Protein AF-A0A2V6X0U6-F1 (afdb_monomer_lite)

pLDDT: mean 79.0, std 21.66, range [37.12, 97.62]

Secondary structure (DSSP, 8-state):
--TTGGGSS--S----------SS-----------------EETTEE---EEEEEEEB-HHHHHHTT---SSGGGBTT-HHHHHHHHHHHT-SEEEEEE-S--TT--HHHHHHHHHH-

Structure (mmCIF, N/CA/C/O backbone):
data_AF-A0A2V6X0U6-F1
#
_entry.id   AF-A0A2V6X0U6-F1
#
loop_
_atom_site.group_PDB
_atom_site.id
_atom_site.type_symbol
_atom_site.label_atom_id
_atom_site.label_alt_id
_atom_site.label_comp_id
_atom_site.label_asym_id
_atom_site.label_entity_id
_atom_site.label_seq_id
_atom_site.pdbx_PDB_ins_code
_atom_site.Cartn_x
_atom_site.Cartn_y
_atom_site.Cartn_z
_atom_site.occupancy
_atom_site.B_iso_or_equiv
_atom_site.auth_seq_id
_atom_site.auth_comp_id
_atom_site.auth_asym_id
_atom_site.auth_atom_id
_atom_site.pdbx_PDB_model_num
ATOM 1 N N . MET A 1 1 ? -36.660 -22.288 7.883 1.00 44.81 1 MET A N 1
ATOM 2 C CA . MET A 1 1 ? -36.096 -20.932 7.787 1.00 44.81 1 MET A CA 1
ATOM 3 C C . MET A 1 1 ? -35.815 -20.640 6.321 1.00 44.81 1 MET A C 1
ATOM 5 O O . MET A 1 1 ? -34.994 -21.332 5.727 1.00 44.81 1 MET A O 1
ATOM 9 N N . THR A 1 2 ? -36.576 -19.750 5.687 1.00 50.81 2 THR A N 1
ATOM 10 C CA . THR A 1 2 ? -36.499 -19.501 4.233 1.00 50.81 2 THR A CA 1
ATOM 11 C C . THR A 1 2 ? -36.034 -18.078 3.934 1.00 50.81 2 THR A C 1
ATOM 13 O O . THR A 1 2 ? -36.199 -17.182 4.753 1.00 50.81 2 THR A O 1
ATOM 16 N N . ARG A 1 3 ? -35.461 -17.858 2.738 1.00 45.94 3 ARG A N 1
ATOM 17 C CA . ARG A 1 3 ? -34.853 -16.588 2.274 1.00 45.94 3 ARG A CA 1
ATOM 18 C C . ARG A 1 3 ? -35.702 -15.318 2.486 1.00 45.94 3 ARG A C 1
ATOM 20 O O . ARG A 1 3 ? -35.141 -14.230 2.460 1.00 45.94 3 ARG A O 1
ATOM 27 N N . ARG A 1 4 ? -37.019 -15.435 2.690 1.00 44.97 4 ARG A N 1
ATOM 28 C CA . ARG A 1 4 ? -37.921 -14.303 2.973 1.00 44.97 4 ARG A CA 1
ATOM 29 C C . ARG A 1 4 ? -37.892 -13.819 4.426 1.00 44.97 4 ARG A C 1
ATOM 31 O O . ARG A 1 4 ? -38.219 -12.665 4.655 1.00 44.97 4 ARG A O 1
ATOM 38 N N . GLU A 1 5 ? -37.458 -14.641 5.376 1.00 46.94 5 GLU A N 1
ATOM 39 C CA . GLU A 1 5 ? -37.385 -14.261 6.797 1.00 46.94 5 GLU A CA 1
ATOM 40 C C . GLU A 1 5 ? -36.143 -13.402 7.104 1.00 46.94 5 GLU A C 1
ATOM 42 O O . GLU A 1 5 ? -36.137 -12.649 8.067 1.00 46.94 5 GLU A O 1
ATOM 47 N N . PHE A 1 6 ? -35.112 -13.432 6.249 1.00 52.19 6 PHE A N 1
ATOM 48 C CA . PHE A 1 6 ? -33.875 -12.655 6.435 1.00 52.19 6 PHE A CA 1
ATOM 49 C C . PHE A 1 6 ? -34.017 -11.162 6.079 1.00 52.19 6 PHE A C 1
ATOM 51 O O . PHE A 1 6 ? -33.199 -10.345 6.486 1.00 52.19 6 PHE A O 1
ATOM 58 N N . LEU A 1 7 ? -35.056 -10.796 5.321 1.00 50.69 7 LEU A N 1
ATOM 59 C CA . LEU A 1 7 ? -35.266 -9.430 4.822 1.00 50.69 7 LEU A CA 1
ATOM 60 C C . LEU A 1 7 ? -36.334 -8.649 5.613 1.00 50.69 7 LEU A C 1
ATOM 62 O O . LEU A 1 7 ? -36.606 -7.501 5.277 1.00 50.69 7 LEU A O 1
ATOM 66 N N . GLY A 1 8 ? -36.947 -9.260 6.635 1.00 39.06 8 GLY A N 1
ATOM 67 C CA . GLY A 1 8 ? -38.027 -8.656 7.428 1.00 39.06 8 GLY A CA 1
ATOM 68 C C . GLY A 1 8 ? -37.581 -7.891 8.678 1.00 39.06 8 GLY A C 1
ATOM 69 O O . GLY A 1 8 ? -38.325 -7.036 9.139 1.00 39.06 8 GLY A O 1
ATOM 70 N N . ASP A 1 9 ? -36.369 -8.139 9.186 1.00 39.41 9 ASP A N 1
ATOM 71 C CA . ASP A 1 9 ? -35.912 -7.601 10.483 1.00 39.41 9 ASP A CA 1
ATOM 72 C C . ASP A 1 9 ? -34.828 -6.513 10.374 1.00 39.41 9 ASP A C 1
ATOM 74 O O . ASP A 1 9 ? -34.236 -6.104 11.369 1.00 39.41 9 ASP A O 1
ATOM 78 N N . THR A 1 10 ? -34.558 -5.988 9.175 1.00 45.25 10 THR A N 1
ATOM 79 C CA . THR A 1 10 ? -33.542 -4.933 8.968 1.00 45.25 10 THR A CA 1
ATOM 80 C C . THR A 1 10 ? -34.114 -3.510 8.965 1.00 45.25 10 THR A C 1
ATOM 82 O O . THR A 1 10 ? -33.566 -2.609 8.336 1.00 45.25 10 THR A O 1
ATOM 85 N N . THR A 1 11 ? -35.190 -3.263 9.712 1.00 46.88 11 THR A N 1
ATOM 86 C CA . THR A 1 11 ? -35.664 -1.908 10.048 1.00 46.8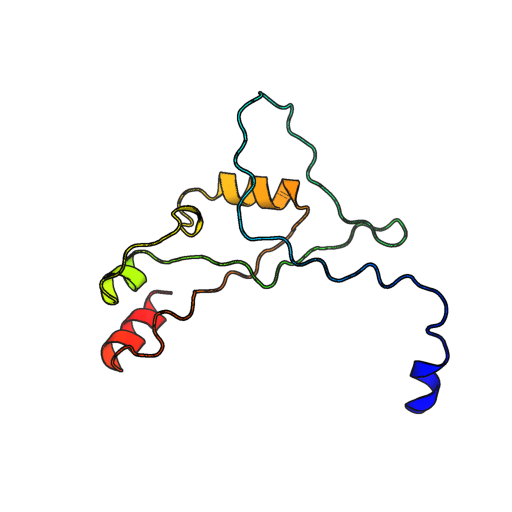8 11 THR A CA 1
ATOM 87 C C . THR A 1 11 ? -35.242 -1.518 11.463 1.00 46.88 11 THR A C 1
ATOM 89 O O . THR A 1 11 ? -36.071 -1.513 12.363 1.00 46.88 11 THR A O 1
ATOM 92 N N . ALA A 1 12 ? -33.952 -1.215 11.653 1.00 45.22 12 ALA A N 1
ATOM 93 C CA . ALA A 1 12 ? -33.411 -0.273 12.652 1.00 45.22 12 ALA A CA 1
ATOM 94 C C . ALA A 1 12 ? -31.886 -0.440 12.765 1.00 45.22 12 ALA A C 1
ATOM 96 O O . ALA A 1 12 ? -31.376 -1.173 13.606 1.00 45.22 12 ALA A O 1
ATOM 97 N N . GLY A 1 13 ? -31.131 0.257 11.923 1.00 37.12 13 GLY A N 1
ATOM 98 C CA . GLY A 1 13 ? -29.681 0.323 12.074 1.00 37.12 13 GLY A CA 1
ATOM 99 C C . GLY A 1 13 ? -29.080 1.129 10.945 1.00 37.12 13 GLY A C 1
ATOM 100 O O . GLY A 1 13 ? -29.010 0.649 9.821 1.00 37.12 13 GLY A O 1
ATOM 101 N N . ALA A 1 14 ? -28.716 2.374 11.237 1.00 44.31 14 ALA A N 1
ATOM 102 C CA . ALA A 1 14 ? -28.109 3.298 10.295 1.00 44.31 14 ALA A CA 1
ATOM 103 C C . ALA A 1 14 ? -26.999 2.609 9.484 1.00 44.31 14 ALA A C 1
ATOM 105 O O . ALA A 1 14 ? -25.983 2.192 10.039 1.00 44.31 14 ALA A O 1
ATOM 106 N N . VAL A 1 15 ? -27.181 2.520 8.165 1.00 44.09 15 VAL A N 1
ATOM 107 C CA . VAL A 1 15 ? -26.080 2.236 7.245 1.00 44.09 15 VAL A CA 1
ATOM 108 C C . VAL A 1 15 ? -25.215 3.493 7.244 1.00 44.09 15 VAL A C 1
ATOM 110 O O . VAL A 1 15 ? -25.425 4.414 6.458 1.00 44.09 15 VAL A O 1
ATOM 113 N N . ALA A 1 16 ? -24.300 3.576 8.210 1.00 45.16 16 ALA A N 1
ATOM 114 C CA . ALA A 1 16 ? -23.218 4.543 8.190 1.00 45.16 16 ALA A CA 1
ATOM 115 C C . ALA A 1 16 ? -22.413 4.255 6.919 1.00 45.16 16 ALA A C 1
ATOM 117 O O . ALA A 1 16 ? -21.810 3.191 6.779 1.00 45.16 16 ALA A O 1
ATOM 118 N N . GLY A 1 17 ? -22.559 5.164 5.956 1.00 39.00 17 GLY A N 1
ATOM 119 C CA . GLY A 1 17 ? -22.142 5.003 4.574 1.00 39.00 17 GLY A CA 1
ATOM 120 C C . GLY A 1 17 ? -20.693 4.562 4.428 1.00 39.00 17 GLY A C 1
ATOM 121 O O . GLY A 1 17 ? -19.803 5.001 5.154 1.00 39.00 17 GLY A O 1
ATOM 122 N N . ILE A 1 18 ? -20.480 3.704 3.436 1.00 52.72 18 ILE A N 1
ATOM 123 C CA . ILE A 1 18 ? -19.169 3.414 2.866 1.00 52.72 18 ILE A CA 1
ATOM 124 C C . ILE A 1 18 ? -18.524 4.760 2.506 1.00 52.72 18 ILE A C 1
ATOM 126 O O . ILE A 1 18 ? -19.000 5.455 1.610 1.00 52.72 18 ILE A O 1
ATOM 130 N N . ALA A 1 19 ? -17.469 5.138 3.223 1.00 44.97 19 ALA A N 1
ATOM 131 C CA . ALA A 1 19 ? -16.629 6.277 2.887 1.00 44.97 19 ALA A CA 1
ATOM 132 C C . ALA A 1 19 ? -15.336 5.735 2.274 1.00 44.97 19 ALA A C 1
ATOM 134 O O . ALA A 1 19 ? -14.550 5.078 2.955 1.00 44.97 19 ALA A O 1
ATOM 135 N N . PHE A 1 20 ? -15.129 5.987 0.983 1.00 38.91 20 PHE A N 1
ATOM 136 C CA . PHE A 1 20 ? -13.822 5.798 0.364 1.00 38.91 20 PHE A CA 1
ATOM 137 C C . PHE A 1 20 ? -12.920 6.932 0.857 1.00 38.91 20 PHE A C 1
ATOM 139 O O . PHE A 1 20 ? -13.180 8.097 0.558 1.00 38.91 20 PHE A O 1
ATOM 146 N N . VAL A 1 21 ? -11.908 6.606 1.663 1.00 53.03 21 VAL A N 1
ATOM 147 C CA . VAL A 1 21 ? -10.898 7.582 2.084 1.00 53.03 21 VAL A CA 1
ATOM 148 C C . VAL A 1 21 ? -9.926 7.766 0.925 1.00 53.03 21 VAL A C 1
ATOM 150 O O . VAL A 1 21 ? -9.359 6.809 0.403 1.00 53.03 21 VAL A O 1
ATOM 153 N N . GLU A 1 22 ? -9.803 9.012 0.483 1.00 38.03 22 GLU A N 1
ATOM 154 C CA . GLU A 1 22 ? -8.941 9.432 -0.612 1.00 38.03 22 GLU A CA 1
ATOM 155 C C . GLU A 1 22 ? -7.46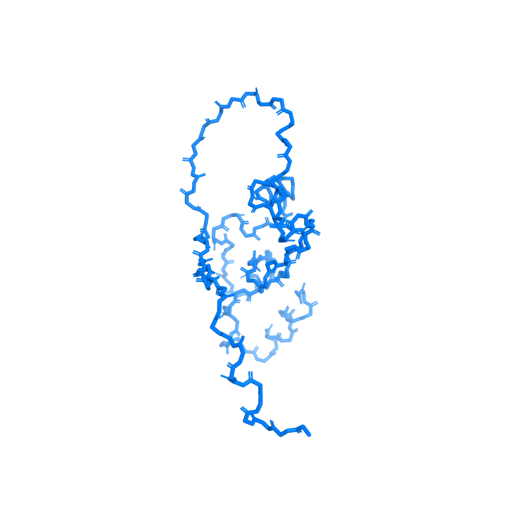9 9.123 -0.308 1.00 38.03 22 GLU A C 1
ATOM 157 O O . GLU A 1 22 ? -6.949 9.423 0.769 1.00 38.03 22 GLU A O 1
ATOM 162 N N . CYS A 1 23 ? -6.788 8.527 -1.285 1.00 49.50 23 CYS A N 1
ATOM 163 C CA . CYS A 1 23 ? -5.373 8.194 -1.220 1.00 49.50 23 CYS A CA 1
ATOM 164 C C . CYS A 1 23 ? -4.509 9.474 -1.232 1.00 49.50 23 CYS A C 1
ATOM 166 O O . CYS A 1 23 ? -4.019 9.896 -2.275 1.00 49.50 23 CYS A O 1
ATOM 168 N N . GLY A 1 24 ? -4.275 10.059 -0.052 1.00 56.19 24 GLY A N 1
ATOM 169 C CA . GLY A 1 24 ? -3.026 10.768 0.260 1.00 56.19 24 GLY A CA 1
ATOM 170 C C . GLY A 1 24 ? -2.919 12.269 -0.043 1.00 56.19 24 GLY A C 1
ATOM 171 O O . GLY A 1 24 ? -1.844 12.701 -0.452 1.00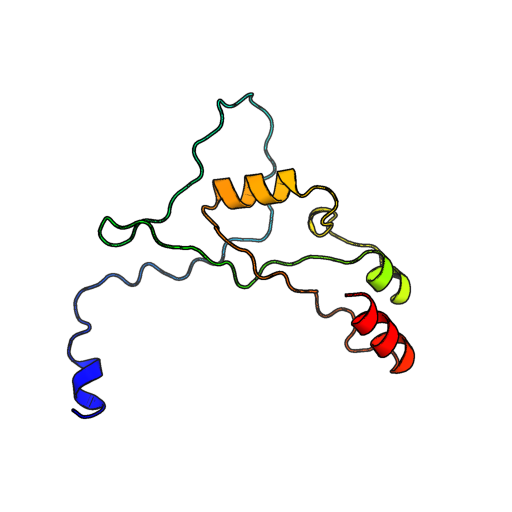 56.19 24 GLY A O 1
ATOM 172 N N . LEU A 1 25 ? -3.952 13.086 0.207 1.00 46.19 25 LEU A N 1
ATOM 173 C CA . LEU A 1 25 ? -3.882 14.553 0.013 1.00 46.19 25 LEU A CA 1
ATOM 174 C C . LEU A 1 25 ? -3.817 15.425 1.284 1.00 46.19 25 LEU A C 1
ATOM 176 O O . LEU A 1 25 ? -3.863 16.649 1.182 1.00 46.19 25 LEU A O 1
ATOM 180 N N . ALA A 1 26 ? -3.621 14.864 2.478 1.00 48.62 26 ALA A N 1
ATOM 181 C CA . ALA A 1 26 ? -3.407 15.674 3.684 1.00 48.62 26 ALA A CA 1
ATOM 182 C C . ALA A 1 26 ? -1.911 15.956 3.927 1.00 48.62 26 ALA A C 1
ATOM 184 O O . ALA A 1 26 ? -1.271 15.355 4.786 1.00 48.62 26 ALA A O 1
ATOM 185 N N . GLY A 1 27 ? -1.339 16.876 3.147 1.00 53.22 27 GLY A N 1
ATOM 186 C CA . GLY A 1 27 ? -0.054 17.506 3.462 1.00 53.22 27 GLY A CA 1
ATOM 187 C C . GLY A 1 27 ? -0.260 18.733 4.356 1.00 53.22 27 GLY A C 1
ATOM 188 O O . GLY A 1 27 ? -0.890 19.694 3.925 1.00 53.22 27 GLY A O 1
ATOM 189 N N . GLY A 1 28 ? 0.282 18.724 5.580 1.00 43.03 28 GLY A N 1
ATOM 190 C CA . GLY A 1 28 ? 0.199 19.872 6.493 1.00 43.03 28 GLY A CA 1
ATOM 191 C C . GLY A 1 28 ? 0.999 19.730 7.794 1.00 43.03 28 GLY A C 1
ATOM 192 O O . GLY A 1 28 ? 0.473 19.282 8.801 1.00 43.03 28 GLY A O 1
ATOM 193 N N . SER A 1 29 ? 2.275 20.126 7.732 1.00 49.66 29 SER A N 1
ATOM 194 C CA . SER A 1 29 ? 3.148 20.700 8.782 1.00 49.66 29 SER A CA 1
ATOM 195 C C . SER A 1 29 ? 2.917 20.397 10.281 1.00 49.66 29 SER A C 1
ATOM 197 O O . SER A 1 29 ? 2.036 20.963 10.919 1.00 49.66 29 SER A O 1
ATOM 199 N N . GLY A 1 30 ? 3.885 19.675 10.862 1.00 56.41 30 GLY A N 1
ATOM 200 C CA . GLY A 1 30 ? 4.673 20.074 12.042 1.00 56.41 30 GLY A CA 1
ATOM 201 C C . GLY A 1 30 ? 3.964 20.534 13.323 1.00 56.41 30 GLY A C 1
ATOM 202 O O . GLY A 1 30 ? 3.695 21.715 13.502 1.00 56.41 30 GLY A O 1
ATOM 203 N N . SER A 1 31 ? 3.871 19.636 14.305 1.00 39.94 31 SER A N 1
ATOM 204 C CA . SER A 1 31 ? 4.090 19.960 15.723 1.00 39.94 31 SER A CA 1
ATOM 205 C C . SER A 1 31 ? 4.484 18.683 16.472 1.00 39.94 31 SER A C 1
ATOM 207 O O . SER A 1 31 ? 4.041 17.591 16.123 1.00 39.94 31 SER A O 1
ATOM 209 N N . ALA A 1 32 ? 5.372 18.799 17.462 1.00 50.22 32 ALA A N 1
ATOM 210 C CA . ALA A 1 32 ? 5.756 17.686 18.323 1.00 50.22 32 ALA A CA 1
ATOM 211 C C . ALA A 1 32 ? 4.532 17.239 19.137 1.00 50.22 32 ALA A C 1
ATOM 213 O O . ALA A 1 32 ? 4.178 17.871 20.131 1.00 50.22 32 ALA A O 1
ATOM 214 N N . GLN A 1 33 ? 3.854 16.183 18.692 1.00 44.66 33 GLN A N 1
ATOM 215 C CA . GLN A 1 33 ? 2.708 15.633 19.399 1.00 44.66 33 GLN A CA 1
ATOM 216 C C . GLN A 1 33 ? 3.171 14.508 20.323 1.00 44.66 33 GLN A C 1
ATOM 218 O O . GLN A 1 33 ? 3.814 13.551 19.891 1.00 44.66 33 GLN A O 1
ATOM 223 N N . ALA A 1 34 ? 2.822 14.635 21.608 1.00 48.88 34 ALA A N 1
ATOM 224 C CA . ALA A 1 34 ? 2.735 13.507 22.527 1.00 48.88 34 ALA A CA 1
ATOM 225 C C . ALA A 1 34 ? 2.091 12.335 21.787 1.00 48.88 34 ALA A C 1
ATOM 227 O O . ALA A 1 34 ? 1.068 12.562 21.146 1.00 48.88 34 ALA A O 1
ATOM 228 N N . GLN A 1 35 ? 2.710 11.149 21.847 1.00 52.50 35 GLN A N 1
ATOM 229 C CA . GLN A 1 35 ? 2.334 9.959 21.080 1.00 52.50 35 GLN A CA 1
ATOM 230 C C . GLN A 1 35 ? 0.811 9.838 21.025 1.00 52.50 35 GLN A C 1
ATOM 232 O O . GLN A 1 35 ? 0.166 9.462 22.009 1.00 52.50 35 GLN A O 1
ATOM 237 N N . THR A 1 36 ? 0.238 10.296 19.909 1.00 62.00 36 THR A N 1
ATOM 238 C CA . THR A 1 36 ? -1.203 10.425 19.770 1.00 62.00 36 THR A CA 1
ATOM 239 C C . THR A 1 36 ? -1.731 9.012 19.875 1.00 62.00 36 THR A C 1
ATOM 241 O O . THR A 1 36 ? -1.222 8.090 19.232 1.00 62.00 36 THR A O 1
ATOM 244 N N . ARG A 1 37 ? -2.676 8.782 20.791 1.00 75.94 37 ARG A N 1
ATOM 245 C CA . ARG A 1 37 ? -3.286 7.460 20.874 1.00 75.94 37 ARG A CA 1
ATOM 246 C C . ARG A 1 37 ? -3.867 7.158 19.498 1.00 75.94 37 ARG A C 1
ATOM 248 O O . ARG A 1 37 ? -4.666 7.943 18.990 1.00 75.94 37 ARG A O 1
ATOM 255 N N . ARG A 1 38 ? -3.440 6.034 18.927 1.00 89.44 38 ARG A N 1
ATOM 256 C CA . ARG A 1 38 ? -4.014 5.442 17.723 1.00 89.44 38 ARG A CA 1
ATOM 257 C C . ARG A 1 38 ? -5.538 5.529 17.771 1.00 89.44 38 ARG A C 1
ATOM 259 O O . ARG A 1 38 ? -6.144 5.235 18.803 1.00 89.44 38 ARG A O 1
ATOM 266 N N . ARG A 1 39 ? -6.153 5.882 16.645 1.00 92.94 39 ARG A N 1
ATOM 267 C CA . ARG A 1 39 ? -7.606 5.871 16.503 1.00 92.94 39 ARG A CA 1
ATOM 268 C C . ARG A 1 39 ? -8.122 4.435 16.598 1.00 92.94 39 ARG A C 1
ATOM 270 O O . ARG A 1 39 ? -7.657 3.550 15.887 1.00 92.94 39 ARG A O 1
ATOM 277 N N . GLU A 1 40 ? -9.123 4.209 17.441 1.00 94.62 40 GLU A N 1
ATOM 278 C CA . GLU A 1 40 ? -9.801 2.916 17.549 1.00 94.62 40 GLU A CA 1
ATOM 279 C C . GLU A 1 40 ? -11.203 2.984 16.940 1.00 94.62 40 GLU A C 1
ATOM 281 O O . GLU A 1 40 ? -11.920 3.975 17.096 1.00 94.62 40 GLU A O 1
ATOM 286 N N . VAL A 1 41 ? -11.610 1.910 16.260 1.00 94.56 41 VAL A N 1
ATOM 287 C CA . VAL A 1 41 ? -12.982 1.738 15.769 1.00 94.56 41 VAL A CA 1
ATOM 288 C C . VAL A 1 41 ? -13.749 0.868 16.759 1.00 94.56 41 VAL A C 1
ATOM 290 O O . VAL A 1 41 ? -13.335 -0.249 17.078 1.00 94.56 41 VAL A O 1
ATOM 293 N N . VAL A 1 42 ? -14.877 1.383 17.248 1.00 95.81 42 VAL A N 1
ATOM 294 C CA . VAL A 1 42 ? -15.726 0.729 18.250 1.00 95.81 42 VAL A CA 1
ATOM 295 C C . VAL A 1 42 ? -17.135 0.565 17.689 1.00 95.81 42 VAL A C 1
ATOM 297 O O . VAL A 1 42 ? -17.745 1.532 17.243 1.00 95.81 42 VAL A O 1
ATOM 300 N N . VAL A 1 43 ? -17.666 -0.657 17.746 1.00 95.56 43 VAL A N 1
ATOM 301 C CA . VAL A 1 43 ? -19.039 -0.997 17.347 1.00 95.56 43 VAL A CA 1
ATOM 302 C C . VAL A 1 43 ? -19.742 -1.597 18.558 1.00 95.56 43 VAL A C 1
ATOM 304 O O . VAL A 1 43 ? -19.243 -2.549 19.157 1.00 95.56 43 VAL A O 1
ATOM 307 N N . SER A 1 44 ? -20.875 -1.017 18.960 1.00 96.00 44 SER A N 1
ATOM 308 C CA . SER A 1 44 ? -21.638 -1.439 20.149 1.00 96.00 44 SER A CA 1
ATOM 309 C C . SER A 1 44 ? -20.781 -1.553 21.420 1.00 96.00 44 SER A C 1
ATOM 311 O O . SER A 1 44 ? -20.874 -2.524 22.167 1.00 96.00 44 SER A O 1
ATOM 313 N N . GLY A 1 45 ? -19.888 -0.583 21.641 1.00 96.06 45 GLY A N 1
ATOM 314 C CA . GLY A 1 45 ? -18.992 -0.560 22.804 1.00 96.06 45 GLY A CA 1
ATOM 315 C C . GLY A 1 45 ? -17.812 -1.539 22.740 1.00 96.06 45 GLY A C 1
ATOM 316 O O . GLY A 1 45 ? -17.007 -1.571 23.667 1.00 96.06 45 GLY A O 1
ATOM 317 N N . ARG A 1 46 ? -17.657 -2.311 21.656 1.00 95.56 46 ARG A N 1
ATOM 318 C CA . ARG A 1 46 ? -16.537 -3.239 21.454 1.00 95.56 46 ARG A CA 1
ATOM 319 C C . ARG A 1 46 ? -15.599 -2.755 20.351 1.00 95.56 46 ARG A C 1
ATOM 321 O O . ARG A 1 46 ? -16.034 -2.491 19.233 1.00 95.56 46 ARG A O 1
ATOM 328 N N . ARG A 1 47 ? -14.296 -2.704 20.640 1.00 96.00 47 ARG A N 1
ATOM 329 C CA . ARG A 1 47 ? -13.250 -2.447 19.638 1.00 96.00 47 ARG A CA 1
ATOM 330 C C . ARG A 1 47 ? -13.249 -3.554 18.582 1.00 96.00 47 ARG A C 1
ATOM 332 O O . ARG A 1 47 ? -13.191 -4.739 18.919 1.00 96.00 47 ARG A O 1
ATOM 339 N N . VAL A 1 48 ? -13.310 -3.169 17.312 1.00 97.06 48 VAL A N 1
ATOM 340 C CA . VAL A 1 48 ? -13.275 -4.084 16.161 1.00 97.06 48 VAL A CA 1
ATOM 341 C C . VAL A 1 48 ? -11.936 -3.982 15.434 1.00 97.06 48 VAL A C 1
ATOM 343 O O . VAL A 1 48 ? -11.194 -3.018 15.619 1.00 97.06 48 VAL A O 1
ATOM 346 N N . LYS A 1 49 ? -11.592 -5.010 14.653 1.00 97.31 49 LYS A N 1
ATOM 347 C CA . LYS A 1 49 ? -10.416 -4.979 13.778 1.00 97.31 49 LYS A CA 1
ATOM 348 C C . LYS A 1 49 ? -10.798 -4.328 12.450 1.00 97.31 49 LYS A C 1
ATOM 350 O O . LYS A 1 49 ? -11.701 -4.825 11.783 1.00 97.31 49 LYS A O 1
ATOM 355 N N . THR A 1 50 ? -10.088 -3.278 12.065 1.00 97.44 50 THR A N 1
ATOM 356 C CA . THR A 1 50 ? -10.253 -2.596 10.779 1.00 97.44 50 THR A CA 1
ATOM 357 C C . THR A 1 50 ? -9.228 -3.130 9.787 1.00 97.44 50 THR A C 1
ATOM 359 O O . THR A 1 50 ? -8.026 -3.069 10.047 1.00 97.44 50 THR A O 1
ATOM 362 N N . VAL A 1 51 ? -9.691 -3.650 8.652 1.00 97.62 51 VAL A N 1
ATOM 363 C CA . VAL A 1 51 ? -8.822 -4.114 7.564 1.00 97.62 51 VAL A CA 1
ATOM 364 C C . VAL A 1 51 ? -9.081 -3.249 6.342 1.00 97.62 51 VAL A C 1
ATOM 366 O O . VAL A 1 51 ? -10.204 -3.230 5.840 1.00 97.62 51 VAL A O 1
ATOM 369 N N . ASP A 1 52 ? -8.052 -2.554 5.871 1.00 96.38 52 ASP A N 1
ATOM 370 C CA . ASP A 1 52 ? -8.079 -1.911 4.564 1.00 96.38 52 ASP A CA 1
ATOM 371 C C . ASP A 1 52 ? -7.721 -2.944 3.493 1.00 96.38 52 ASP A C 1
ATOM 373 O O . ASP A 1 52 ? -6.658 -3.566 3.523 1.00 96.38 52 ASP A O 1
ATOM 377 N N . VAL A 1 53 ? -8.644 -3.159 2.561 1.00 95.94 53 VAL A N 1
ATOM 378 C CA . VAL A 1 53 ? -8.504 -4.122 1.462 1.00 95.94 53 VAL A CA 1
ATOM 379 C C . VAL A 1 53 ? -7.980 -3.479 0.176 1.00 95.94 53 VAL A C 1
ATOM 381 O O . VAL A 1 53 ? -7.791 -4.177 -0.818 1.00 95.94 53 VAL A O 1
ATOM 384 N N . HIS A 1 54 ? -7.772 -2.161 0.174 1.00 94.06 54 HIS A N 1
ATOM 385 C CA . HIS A 1 54 ? -7.366 -1.387 -0.990 1.00 94.06 54 HIS A CA 1
ATOM 386 C C . HIS A 1 54 ? -6.205 -0.440 -0.658 1.00 94.06 54 HIS A C 1
ATOM 388 O O . HIS A 1 54 ? -6.287 0.773 -0.829 1.00 94.06 54 HIS A O 1
ATOM 394 N N . ALA A 1 55 ? -5.080 -1.018 -0.243 1.00 93.31 55 ALA A N 1
ATOM 395 C CA . ALA A 1 55 ? -3.842 -0.280 -0.037 1.00 93.31 55 ALA A CA 1
ATOM 396 C C . ALA A 1 55 ? -2.863 -0.573 -1.178 1.00 93.31 55 ALA A C 1
ATOM 398 O O . ALA A 1 55 ? -2.597 -1.733 -1.498 1.00 93.31 55 ALA A O 1
ATOM 399 N N . HIS A 1 56 ? -2.298 0.463 -1.795 1.00 93.94 56 HIS A N 1
ATOM 400 C CA . HIS A 1 56 ? -1.313 0.291 -2.862 1.00 93.94 56 HIS A CA 1
ATOM 401 C C . HIS A 1 56 ? 0.127 0.341 -2.346 1.00 93.94 56 HIS A C 1
ATOM 403 O O . HIS A 1 56 ? 0.461 1.072 -1.406 1.00 93.94 56 HIS A O 1
ATOM 409 N N . CYS A 1 57 ? 1.000 -0.418 -3.002 1.00 94.25 57 CYS A N 1
ATOM 410 C CA . CYS A 1 57 ? 2.448 -0.301 -2.880 1.00 94.25 57 CYS A CA 1
ATOM 411 C C . CYS A 1 57 ? 3.117 -0.492 -4.249 1.00 94.25 57 CYS A C 1
ATOM 413 O O . CYS A 1 57 ? 2.481 -0.825 -5.251 1.00 94.25 57 CYS A O 1
ATOM 415 N N . SER A 1 58 ? 4.415 -0.223 -4.324 1.00 93.75 58 SER A N 1
ATOM 416 C CA . SER A 1 58 ? 5.197 -0.408 -5.544 1.00 93.75 58 SER A CA 1
ATOM 417 C C . SER A 1 58 ? 6.560 -1.006 -5.242 1.00 93.75 58 SER A C 1
ATOM 419 O O . SER A 1 58 ? 7.242 -0.584 -4.309 1.00 93.75 58 SER A O 1
ATOM 421 N N . VAL A 1 59 ? 6.973 -1.949 -6.089 1.00 94.12 59 VAL A N 1
ATOM 422 C CA . VAL A 1 59 ? 8.297 -2.576 -6.048 1.00 94.12 59 VAL A CA 1
ATOM 423 C C . VAL A 1 59 ? 9.191 -1.891 -7.092 1.00 94.12 59 VAL A C 1
ATOM 425 O O . VAL A 1 59 ? 8.892 -1.976 -8.286 1.00 94.12 59 VAL A O 1
ATOM 428 N N . PRO A 1 60 ? 10.264 -1.182 -6.687 1.00 94.38 60 PRO A N 1
ATOM 429 C CA . PRO A 1 60 ? 11.098 -0.408 -7.612 1.00 94.38 60 PRO A CA 1
ATOM 430 C C . PRO A 1 60 ? 11.678 -1.223 -8.768 1.00 94.38 60 PRO A C 1
ATOM 432 O O . PRO A 1 60 ? 11.682 -0.758 -9.904 1.00 94.38 60 PRO A O 1
ATOM 435 N N . GLU A 1 61 ? 12.129 -2.445 -8.488 1.00 94.81 61 GLU A N 1
ATOM 436 C CA . GLU A 1 61 ? 12.728 -3.341 -9.482 1.00 94.81 61 GLU A CA 1
ATOM 437 C C . GLU A 1 61 ? 11.710 -3.763 -10.550 1.00 94.81 61 GLU A C 1
ATOM 439 O O . GLU A 1 61 ? 12.001 -3.707 -11.744 1.00 94.81 61 GLU A O 1
ATOM 444 N N . ALA A 1 62 ? 10.478 -4.079 -10.141 1.00 94.81 62 ALA A N 1
ATOM 445 C CA . ALA A 1 62 ? 9.392 -4.406 -11.060 1.00 94.81 62 ALA A CA 1
ATOM 446 C C . ALA A 1 62 ? 9.002 -3.200 -11.940 1.00 94.81 62 ALA A C 1
ATOM 448 O O . ALA A 1 62 ? 8.815 -3.324 -13.150 1.00 94.81 62 ALA A O 1
ATOM 449 N N . MET A 1 63 ? 8.972 -1.992 -11.368 1.00 94.75 63 MET A N 1
ATOM 450 C CA . MET A 1 63 ? 8.745 -0.767 -12.144 1.00 94.75 63 MET A CA 1
ATOM 451 C C . MET A 1 63 ? 9.860 -0.513 -13.168 1.00 94.75 63 MET A C 1
ATOM 453 O O . MET A 1 63 ? 9.570 -0.101 -14.295 1.00 94.75 63 MET A O 1
ATOM 457 N N . ALA A 1 64 ? 11.114 -0.802 -12.811 1.00 94.69 64 ALA A N 1
ATOM 458 C CA . ALA A 1 64 ? 12.263 -0.641 -13.698 1.00 94.69 64 ALA A CA 1
ATOM 459 C C . ALA A 1 64 ? 12.209 -1.590 -14.906 1.00 94.69 64 ALA A C 1
ATOM 461 O O . ALA A 1 64 ? 12.489 -1.150 -16.021 1.00 94.69 64 ALA A O 1
ATOM 462 N N . LEU A 1 65 ? 11.762 -2.842 -14.721 1.00 94.56 65 LEU A N 1
ATOM 463 C CA . LEU A 1 65 ? 11.524 -3.788 -15.825 1.00 94.56 65 LEU A CA 1
ATOM 464 C C . LEU A 1 65 ? 10.505 -3.265 -16.848 1.00 94.56 65 LEU A C 1
ATOM 466 O O . LEU A 1 65 ? 10.577 -3.599 -18.026 1.00 94.56 65 LEU A O 1
ATOM 470 N N . MET A 1 66 ? 9.586 -2.404 -16.410 1.00 93.69 66 MET A N 1
ATOM 471 C CA . MET A 1 66 ? 8.592 -1.753 -17.265 1.00 93.69 66 MET A CA 1
ATOM 472 C C . MET A 1 66 ? 9.038 -0.382 -17.792 1.00 93.69 66 MET A C 1
ATOM 474 O O . MET A 1 66 ? 8.224 0.339 -18.372 1.00 93.69 66 MET A 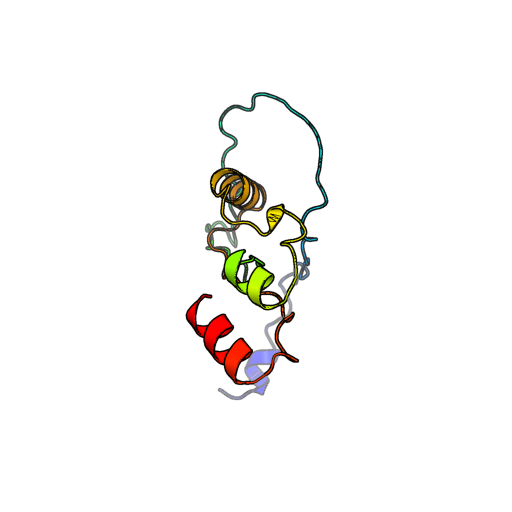O 1
ATOM 478 N N . GLY A 1 67 ? 10.298 0.013 -17.571 1.00 94.50 67 GLY A N 1
ATOM 479 C CA . GLY A 1 67 ? 10.824 1.324 -17.961 1.00 94.50 67 GLY A CA 1
ATOM 480 C C . GLY A 1 67 ? 10.167 2.490 -17.216 1.00 94.50 67 GLY A C 1
ATOM 481 O O . GLY A 1 67 ? 10.106 3.607 -17.731 1.00 94.50 67 GLY A O 1
ATOM 482 N 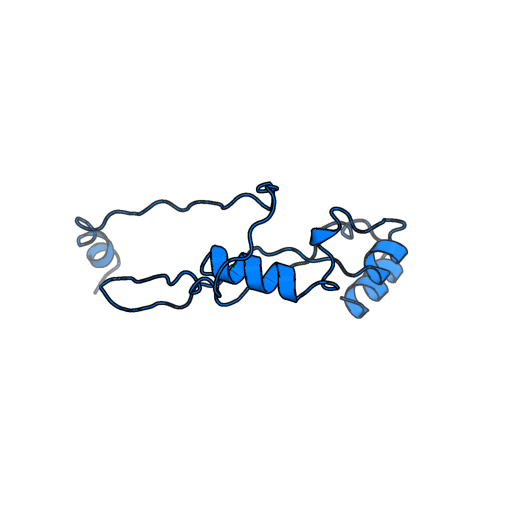N . ARG A 1 68 ? 9.623 2.242 -16.019 1.00 93.19 68 ARG A N 1
ATOM 483 C CA . ARG A 1 68 ? 8.868 3.216 -15.222 1.00 93.19 68 ARG A CA 1
ATOM 484 C C . ARG A 1 68 ? 9.587 3.546 -13.918 1.00 93.19 68 ARG A C 1
ATOM 486 O O . ARG A 1 68 ? 10.391 2.778 -13.402 1.00 93.19 68 ARG A O 1
ATOM 493 N N . LYS A 1 69 ? 9.249 4.706 -13.357 1.00 93.25 69 LYS A N 1
ATOM 494 C CA . LYS A 1 69 ? 9.638 5.111 -12.000 1.00 93.25 69 LYS A CA 1
ATOM 495 C C . LYS A 1 69 ? 8.450 4.938 -11.062 1.00 93.25 69 LYS A C 1
ATOM 497 O O . LYS A 1 69 ? 7.309 5.104 -11.489 1.00 93.25 69 LYS A O 1
ATOM 502 N N . VAL A 1 70 ? 8.715 4.649 -9.790 1.00 91.56 70 VAL A N 1
ATOM 503 C CA . VAL A 1 70 ? 7.672 4.632 -8.756 1.00 91.56 70 VAL A CA 1
ATOM 504 C C . VAL A 1 70 ? 7.132 6.047 -8.566 1.00 91.56 70 VAL A C 1
ATOM 506 O O . VAL A 1 70 ? 7.899 6.960 -8.262 1.00 91.56 70 VAL A O 1
ATOM 509 N N . GLN A 1 71 ? 5.825 6.226 -8.759 1.00 88.31 71 GLN A N 1
ATOM 510 C CA . GLN A 1 71 ? 5.120 7.480 -8.501 1.00 88.31 71 GLN A CA 1
ATOM 511 C C . GLN A 1 71 ? 3.678 7.198 -8.038 1.00 88.31 71 GLN A C 1
ATOM 513 O O . GLN A 1 71 ? 3.012 6.383 -8.679 1.00 88.31 71 GLN A O 1
ATOM 518 N N . PRO A 1 72 ? 3.181 7.885 -6.99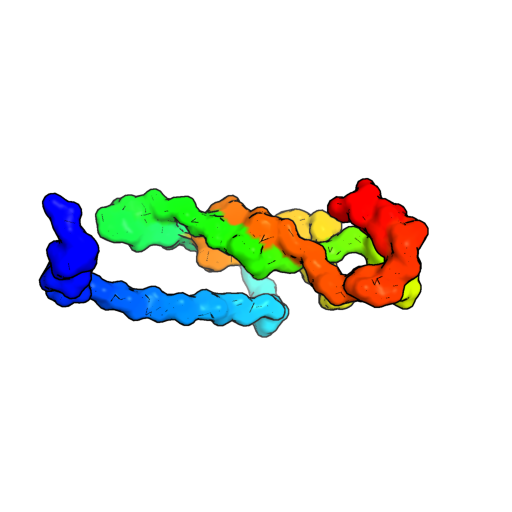0 1.00 89.06 72 PRO A N 1
ATOM 519 C CA . PRO A 1 72 ? 3.923 8.796 -6.107 1.00 89.06 72 PRO A CA 1
ATOM 520 C C . PRO A 1 72 ? 4.956 8.060 -5.220 1.00 89.06 72 PRO A C 1
ATOM 522 O O . PRO A 1 72 ? 4.841 6.850 -5.019 1.00 89.06 72 PRO A O 1
ATOM 525 N N . PRO A 1 73 ? 5.964 8.762 -4.656 1.00 87.88 73 PRO A N 1
ATOM 526 C CA . PRO A 1 73 ? 6.964 8.156 -3.766 1.00 87.88 73 PRO A CA 1
ATOM 527 C C . PRO A 1 73 ? 6.376 7.469 -2.527 1.00 87.88 73 PRO A C 1
ATOM 529 O O . PRO A 1 73 ? 7.009 6.579 -1.972 1.00 87.88 73 PRO A O 1
ATOM 532 N N . THR A 1 74 ? 5.162 7.842 -2.115 1.00 88.31 74 THR A N 1
ATOM 533 C CA . THR A 1 74 ? 4.429 7.234 -0.992 1.00 88.31 74 THR A CA 1
ATOM 534 C C . THR A 1 74 ? 4.064 5.764 -1.223 1.00 88.31 74 THR A C 1
ATOM 536 O O . THR A 1 74 ? 3.765 5.053 -0.268 1.00 88.31 74 THR A O 1
ATOM 539 N N . LEU A 1 75 ? 4.130 5.273 -2.467 1.00 90.44 75 LEU A N 1
ATOM 540 C CA . LEU A 1 75 ? 3.969 3.849 -2.776 1.00 90.44 75 LEU A CA 1
ATOM 541 C C . LEU A 1 75 ? 5.192 3.009 -2.380 1.00 90.44 75 LEU A C 1
ATOM 543 O O . LEU A 1 75 ? 5.095 1.781 -2.323 1.00 90.44 75 LEU A O 1
ATOM 547 N N . LEU A 1 76 ? 6.341 3.643 -2.119 1.00 90.81 76 LEU A N 1
ATOM 548 C CA . LEU A 1 76 ? 7.532 2.955 -1.635 1.00 90.81 76 LEU A CA 1
ATOM 549 C C . LEU A 1 76 ? 7.340 2.517 -0.186 1.00 90.81 76 LEU A C 1
ATOM 551 O O . LEU A 1 76 ? 7.004 3.309 0.690 1.00 90.81 76 LEU A O 1
ATOM 555 N N . MET A 1 77 ? 7.686 1.265 0.089 1.00 89.56 77 MET A N 1
ATOM 556 C CA . MET A 1 77 ? 7.711 0.725 1.452 1.00 89.56 77 MET A CA 1
ATOM 557 C C . MET A 1 77 ? 9.007 1.062 2.208 1.00 89.56 77 MET A C 1
ATOM 559 O O . MET A 1 77 ? 9.266 0.496 3.264 1.00 89.56 77 MET A O 1
ATOM 563 N N . SER A 1 78 ? 9.833 1.980 1.689 1.00 88.44 78 SER A N 1
ATOM 564 C CA . SER A 1 78 ? 11.105 2.384 2.307 1.00 88.44 78 SER A CA 1
ATOM 565 C C . SER A 1 78 ? 10.934 3.234 3.571 1.00 88.44 78 SER A C 1
ATOM 567 O O . SER A 1 78 ? 11.882 3.371 4.338 1.00 88.44 78 SER A O 1
ATOM 569 N N . GLN A 1 79 ? 9.736 3.780 3.808 1.00 85.88 79 GLN A N 1
ATOM 570 C CA . GLN A 1 79 ? 9.395 4.571 4.997 1.00 85.88 79 GLN A CA 1
ATOM 571 C C . GLN A 1 79 ? 8.211 3.938 5.755 1.00 85.88 79 GLN A C 1
ATOM 573 O O . GLN A 1 79 ? 7.130 4.524 5.832 1.00 85.88 79 GLN A O 1
ATOM 578 N N . PRO A 1 80 ? 8.373 2.726 6.326 1.00 88.00 80 PRO A N 1
ATOM 579 C CA . PRO A 1 80 ? 7.269 2.002 6.961 1.00 88.00 80 PRO A CA 1
ATOM 580 C C . PRO A 1 80 ? 6.679 2.745 8.169 1.00 88.00 80 PRO A C 1
ATOM 582 O O . PRO A 1 80 ? 5.487 2.622 8.433 1.00 88.00 80 PRO A O 1
ATOM 585 N N . ALA A 1 81 ? 7.479 3.553 8.872 1.00 90.56 81 ALA A N 1
ATOM 586 C CA . ALA A 1 81 ? 7.017 4.346 10.011 1.00 90.56 81 ALA A CA 1
ATOM 587 C C . ALA A 1 81 ? 5.948 5.382 9.624 1.00 90.56 81 ALA A C 1
ATOM 589 O O . ALA A 1 81 ? 4.980 5.560 10.358 1.00 90.56 81 ALA A O 1
ATOM 590 N N . ASP A 1 82 ? 6.086 6.026 8.462 1.00 90.12 82 ASP A N 1
ATOM 591 C CA . ASP A 1 82 ? 5.107 7.008 7.988 1.00 90.12 82 ASP A CA 1
ATOM 592 C C . ASP A 1 82 ? 3.779 6.345 7.613 1.00 90.12 82 ASP A C 1
ATOM 594 O O . ASP A 1 82 ? 2.717 6.875 7.939 1.00 90.12 82 ASP A O 1
ATOM 598 N N . ARG A 1 83 ? 3.829 5.158 6.991 1.00 91.50 83 ARG A N 1
ATOM 599 C CA . ARG A 1 83 ? 2.632 4.354 6.704 1.00 91.50 83 ARG A CA 1
ATOM 600 C C . ARG A 1 83 ? 1.945 3.916 7.994 1.00 91.50 83 ARG A C 1
ATOM 602 O O . ARG A 1 83 ? 0.743 4.103 8.119 1.00 91.50 83 ARG A O 1
ATOM 609 N N . ILE A 1 84 ? 2.695 3.389 8.963 1.00 93.31 84 ILE A N 1
ATOM 610 C CA . ILE A 1 84 ? 2.137 2.966 10.258 1.00 93.31 84 ILE A CA 1
ATOM 611 C C . ILE A 1 84 ? 1.501 4.155 10.984 1.00 93.31 84 ILE A C 1
ATOM 613 O O . ILE A 1 84 ? 0.390 4.025 11.487 1.00 93.31 84 ILE A O 1
ATOM 617 N N . ARG A 1 85 ? 2.142 5.332 10.973 1.00 93.06 85 ARG A N 1
ATOM 618 C CA . ARG A 1 85 ? 1.550 6.561 11.521 1.00 93.06 85 ARG A CA 1
ATOM 619 C C . ARG A 1 85 ? 0.225 6.897 10.833 1.00 93.06 85 ARG A C 1
ATOM 621 O O . ARG A 1 85 ? -0.766 7.133 11.515 1.00 93.06 85 ARG A O 1
ATOM 628 N N . ALA A 1 86 ? 0.183 6.861 9.502 1.00 92.19 86 ALA A N 1
ATOM 629 C CA . ALA A 1 86 ? -1.044 7.113 8.750 1.00 92.19 86 ALA A CA 1
ATOM 630 C C . ALA A 1 86 ? -2.138 6.069 9.052 1.00 92.19 86 ALA A C 1
ATOM 632 O O . ALA A 1 86 ? -3.306 6.431 9.192 1.00 92.19 86 ALA A O 1
ATOM 633 N N . MET A 1 87 ? -1.777 4.789 9.192 1.00 95.25 87 MET A N 1
ATOM 634 C CA . MET A 1 87 ? -2.690 3.722 9.616 1.00 95.25 87 MET A CA 1
ATOM 635 C C . MET A 1 87 ? -3.230 3.975 11.030 1.00 95.25 87 MET A C 1
ATOM 637 O O . MET A 1 87 ? -4.418 3.765 11.281 1.00 95.25 87 MET A O 1
ATOM 641 N N . ASP A 1 88 ? -2.387 4.445 11.951 1.00 96.06 88 ASP A N 1
ATOM 642 C CA . ASP A 1 88 ? -2.777 4.751 13.325 1.00 96.06 88 ASP A CA 1
ATOM 643 C C . ASP A 1 88 ? -3.730 5.956 13.402 1.00 96.06 88 ASP A C 1
ATOM 645 O O . ASP A 1 88 ? -4.712 5.914 14.147 1.00 96.06 88 ASP A O 1
ATOM 649 N N . GLU A 1 89 ? -3.490 7.000 12.604 1.00 95.00 89 GLU A N 1
ATOM 650 C CA . GLU A 1 89 ? -4.367 8.175 12.472 1.00 95.00 89 GLU A CA 1
ATOM 651 C C . GLU A 1 89 ? -5.736 7.803 11.871 1.00 95.00 89 GLU A C 1
ATOM 653 O O . GLU A 1 89 ? -6.783 8.300 12.301 1.00 95.00 89 GLU A O 1
ATOM 658 N N . GLN A 1 90 ? -5.746 6.884 10.903 1.00 94.50 90 GLN A N 1
ATOM 659 C CA . GLN A 1 90 ? -6.961 6.409 10.235 1.00 94.50 90 GLN A CA 1
ATOM 660 C C . GLN A 1 90 ? -7.716 5.339 11.039 1.00 94.50 90 GLN A C 1
ATOM 662 O O . GLN A 1 90 ? -8.921 5.168 10.855 1.00 94.50 90 GLN A O 1
ATOM 667 N N . GLY A 1 91 ? -7.042 4.652 11.962 1.00 95.94 91 GLY A N 1
ATOM 668 C CA . GLY A 1 91 ? -7.600 3.539 12.732 1.00 95.94 91 GLY A CA 1
ATOM 669 C C . GLY A 1 91 ? -7.663 2.219 11.956 1.00 95.94 91 GLY A C 1
ATOM 670 O O . GLY A 1 91 ? -8.590 1.432 12.155 1.00 95.94 91 GLY A O 1
ATOM 671 N N . ILE A 1 92 ? -6.689 1.982 11.070 1.00 97.00 92 ILE A N 1
ATOM 672 C CA . ILE A 1 92 ? -6.554 0.783 10.228 1.00 97.00 92 ILE A CA 1
ATOM 673 C C . ILE A 1 92 ? -5.594 -0.196 10.895 1.00 97.00 92 ILE A C 1
ATOM 675 O O . ILE A 1 92 ? -4.422 0.124 11.037 1.00 97.00 92 ILE A O 1
ATOM 679 N N . ASP A 1 93 ? -6.047 -1.388 11.295 1.00 96.69 93 ASP A N 1
ATOM 680 C CA . ASP A 1 93 ? -5.195 -2.411 11.928 1.00 96.69 93 ASP A CA 1
ATOM 681 C C . ASP A 1 93 ? -4.286 -3.138 10.950 1.00 96.69 93 ASP A C 1
ATOM 683 O O . ASP A 1 93 ? -3.148 -3.461 11.289 1.00 96.69 93 ASP A O 1
ATOM 687 N N . VAL A 1 94 ? -4.805 -3.431 9.763 1.00 96.88 94 VAL A N 1
ATOM 688 C CA . VAL A 1 94 ? -4.113 -4.214 8.743 1.00 96.88 94 VAL A CA 1
ATOM 689 C C . VAL A 1 94 ? -4.439 -3.630 7.381 1.00 96.88 94 VAL A C 1
ATOM 691 O O . VAL A 1 94 ? -5.597 -3.340 7.098 1.00 96.88 94 VAL A O 1
ATOM 694 N N . GLU A 1 95 ? -3.426 -3.527 6.533 1.00 96.88 95 GLU A N 1
ATOM 695 C CA . GLU A 1 95 ? -3.579 -3.218 5.116 1.00 96.88 95 GLU A CA 1
ATOM 696 C C . GLU A 1 95 ? -3.257 -4.467 4.292 1.00 96.88 95 GLU A C 1
ATOM 698 O O . GLU A 1 95 ? -2.191 -5.071 4.442 1.00 96.88 95 GLU A O 1
ATOM 703 N N . ALA A 1 96 ? -4.168 -4.859 3.407 1.00 95.56 96 ALA A N 1
ATOM 704 C CA . ALA A 1 96 ? -3.882 -5.814 2.349 1.00 95.56 96 ALA A CA 1
ATOM 705 C C . ALA A 1 96 ? -3.247 -5.054 1.178 1.00 95.56 96 ALA A C 1
ATOM 707 O O . ALA A 1 96 ? -3.929 -4.361 0.421 1.00 95.56 96 ALA A O 1
ATOM 708 N N . LEU A 1 97 ? -1.922 -5.157 1.063 1.00 93.31 97 LEU A N 1
ATOM 709 C CA . LEU A 1 97 ? -1.171 -4.450 0.031 1.00 93.31 97 LEU A CA 1
ATOM 710 C C . LEU A 1 97 ? -1.432 -5.043 -1.359 1.00 93.31 97 LEU A C 1
ATOM 712 O O . LEU A 1 97 ? -1.475 -6.258 -1.544 1.00 93.31 97 LEU A O 1
ATOM 716 N N . SER A 1 98 ? -1.566 -4.161 -2.343 1.00 90.88 98 SER A N 1
ATOM 717 C CA . SER A 1 98 ? -1.858 -4.486 -3.735 1.00 90.88 98 SER A CA 1
ATOM 718 C C . SER A 1 98 ? -0.958 -3.701 -4.690 1.00 90.88 98 SER A C 1
ATOM 720 O O . SER A 1 98 ? -0.611 -2.544 -4.442 1.00 90.88 98 SER A O 1
ATOM 722 N N . ILE A 1 99 ? -0.598 -4.321 -5.815 1.00 91.62 99 ILE A N 1
ATOM 723 C CA . ILE A 1 99 ? 0.222 -3.698 -6.859 1.00 91.62 99 ILE A CA 1
ATOM 724 C C . ILE A 1 99 ? -0.674 -3.100 -7.949 1.00 91.62 99 ILE A C 1
ATOM 726 O O . ILE A 1 99 ? -1.610 -3.748 -8.421 1.00 91.62 99 ILE A O 1
ATOM 730 N N . ASN A 1 100 ? -0.368 -1.878 -8.393 1.00 87.31 100 ASN A N 1
ATOM 731 C CA . ASN A 1 100 ? -1.089 -1.216 -9.481 1.00 87.31 100 ASN A CA 1
ATOM 732 C C . ASN A 1 100 ? -1.022 -2.021 -10.803 1.00 87.31 100 ASN A C 1
ATOM 734 O O . ASN A 1 100 ? 0.002 -2.635 -11.113 1.00 87.31 100 ASN A O 1
ATOM 738 N N . PRO A 1 101 ? -2.067 -1.972 -11.650 1.00 85.69 101 PRO A N 1
ATOM 739 C CA . PRO A 1 101 ? -2.156 -2.769 -12.879 1.00 85.69 101 PRO A CA 1
ATOM 740 C C . PRO A 1 101 ? -1.359 -2.164 -14.054 1.00 85.69 101 PRO A C 1
ATOM 742 O O . PRO A 1 101 ? -1.887 -1.934 -15.139 1.00 85.69 101 PRO A O 1
ATOM 745 N N . TYR A 1 102 ? -0.068 -1.884 -13.866 1.00 88.62 102 TYR A N 1
ATOM 746 C CA . TYR A 1 102 ? 0.791 -1.312 -14.916 1.00 88.62 102 TYR A CA 1
ATOM 747 C C . TYR A 1 102 ? 1.352 -2.358 -15.900 1.00 88.62 102 TYR A C 1
ATOM 749 O O . TYR A 1 102 ? 1.902 -1.987 -16.937 1.00 88.62 102 TYR A O 1
ATOM 757 N N . TRP A 1 103 ? 1.226 -3.652 -15.588 1.00 89.69 103 TRP A N 1
ATOM 758 C CA . TRP A 1 103 ? 1.930 -4.755 -16.255 1.00 89.69 103 TRP A CA 1
ATOM 759 C C . TRP A 1 103 ? 1.071 -5.587 -17.221 1.00 89.69 103 TRP A C 1
ATOM 761 O O . TRP A 1 103 ? 1.580 -6.503 -17.854 1.00 89.69 103 TRP A O 1
ATOM 771 N N . TYR A 1 104 ? -0.214 -5.266 -17.406 1.00 90.62 104 TYR A N 1
ATOM 772 C CA . TYR A 1 104 ? -1.138 -6.076 -18.226 1.00 90.62 104 TYR A CA 1
ATOM 773 C C . TYR A 1 104 ? -0.768 -6.194 -19.709 1.00 90.62 104 TYR A C 1
ATOM 775 O O . TYR A 1 104 ? -1.268 -7.079 -20.397 1.00 90.62 104 TYR A O 1
ATOM 783 N N . LYS A 1 105 ? 0.083 -5.298 -20.211 1.00 91.62 105 LYS A N 1
ATOM 784 C CA . LYS A 1 105 ? 0.588 -5.322 -21.591 1.00 91.62 105 LYS A CA 1
ATOM 785 C C . LYS A 1 105 ? 2.039 -5.801 -21.686 1.00 91.62 105 LYS A C 1
ATOM 787 O O . LYS A 1 105 ? 2.640 -5.652 -22.742 1.00 91.62 105 LYS A O 1
ATOM 792 N N . ALA A 1 106 ? 2.620 -6.282 -20.588 1.00 94.56 106 ALA A N 1
ATOM 793 C CA . ALA A 1 106 ? 3.981 -6.794 -20.595 1.00 94.56 106 ALA A CA 1
ATOM 794 C C . ALA A 1 106 ? 4.065 -8.053 -21.465 1.00 94.56 106 ALA A C 1
ATOM 796 O O . ALA A 1 106 ? 3.171 -8.904 -21.426 1.00 94.56 106 ALA A O 1
ATOM 797 N N . ASP A 1 107 ? 5.161 -8.186 -22.209 1.00 95.50 107 ASP A N 1
ATOM 798 C CA . ASP A 1 107 ? 5.480 -9.431 -22.900 1.00 95.50 107 ASP A CA 1
ATOM 799 C C . ASP A 1 107 ? 5.571 -10.582 -21.897 1.00 95.50 107 ASP A C 1
ATOM 801 O O . ASP A 1 107 ? 5.932 -10.386 -20.736 1.00 95.50 107 ASP A O 1
ATOM 805 N N . ARG A 1 108 ? 5.274 -11.806 -22.339 1.00 95.31 108 ARG A N 1
ATOM 806 C CA . ARG A 1 108 ? 5.164 -12.976 -21.452 1.00 95.31 108 ARG A CA 1
ATOM 807 C C . ARG A 1 108 ? 6.393 -13.187 -20.562 1.00 95.31 108 ARG A C 1
ATOM 809 O O . ARG A 1 108 ? 6.235 -13.513 -19.387 1.00 95.31 108 ARG A O 1
ATOM 816 N N . ASP A 1 109 ? 7.594 -13.017 -21.108 1.00 96.06 109 ASP A N 1
ATOM 817 C CA . ASP A 1 109 ? 8.836 -13.183 -20.345 1.00 96.06 109 ASP A CA 1
ATOM 818 C C . ASP A 1 109 ? 9.040 -12.061 -19.321 1.00 96.06 109 ASP A C 1
ATOM 820 O O . ASP A 1 109 ? 9.416 -12.339 -18.185 1.00 96.06 109 ASP A O 1
ATOM 824 N N . VAL A 1 110 ? 8.692 -10.819 -19.673 1.00 95.31 110 VAL A N 1
ATOM 825 C CA . VAL A 1 110 ? 8.711 -9.685 -18.737 1.00 95.31 110 VAL A CA 1
ATOM 826 C C . VAL A 1 110 ? 7.666 -9.887 -17.639 1.00 95.31 110 VAL A C 1
ATOM 828 O O . VAL A 1 110 ? 7.971 -9.715 -16.465 1.00 95.31 110 VAL A O 1
ATOM 831 N N . ALA A 1 111 ? 6.451 -10.322 -17.986 1.00 94.75 111 ALA A N 1
ATOM 832 C CA . ALA A 1 111 ? 5.391 -10.626 -17.028 1.00 94.75 111 ALA A CA 1
ATOM 833 C C . ALA A 1 111 ? 5.803 -11.728 -16.041 1.00 94.75 111 ALA A C 1
ATOM 835 O O . ALA A 1 111 ? 5.562 -11.595 -14.843 1.00 94.75 111 ALA A O 1
ATOM 836 N N . ARG A 1 112 ? 6.467 -12.791 -16.516 1.00 95.56 112 ARG A N 1
ATOM 837 C CA . ARG A 1 112 ? 7.038 -13.827 -15.641 1.00 95.56 112 ARG A CA 1
ATOM 838 C C . ARG A 1 112 ? 8.009 -13.218 -14.632 1.00 95.56 112 ARG A C 1
ATOM 840 O O . ARG A 1 112 ? 7.927 -13.532 -13.446 1.00 95.56 112 ARG A O 1
ATOM 847 N N . ASP A 1 113 ? 8.924 -12.376 -15.099 1.00 95.69 113 ASP A N 1
ATOM 848 C CA . ASP A 1 113 ? 9.960 -11.805 -14.243 1.00 95.69 113 ASP A CA 1
ATOM 849 C C . ASP A 1 113 ? 9.367 -10.801 -13.242 1.00 95.69 113 ASP A C 1
ATOM 851 O O . ASP A 1 113 ? 9.757 -10.821 -12.077 1.00 95.69 113 ASP A O 1
ATOM 855 N N . LEU A 1 114 ? 8.358 -10.021 -13.650 1.00 94.19 114 LEU A N 1
ATOM 856 C CA . LEU A 1 114 ? 7.578 -9.143 -12.770 1.00 94.19 114 LEU A CA 1
ATOM 857 C C . LEU A 1 114 ? 6.909 -9.919 -11.635 1.00 94.19 114 LEU A C 1
ATOM 859 O O . LEU A 1 114 ? 7.127 -9.588 -10.476 1.00 94.19 114 LEU A O 1
ATOM 863 N N . ILE A 1 115 ? 6.140 -10.967 -11.955 1.00 92.31 115 ILE A N 1
ATOM 864 C CA . ILE A 1 115 ? 5.412 -11.775 -10.960 1.00 92.31 115 ILE A CA 1
ATOM 865 C C . ILE A 1 115 ? 6.359 -12.490 -9.993 1.00 92.31 115 ILE A C 1
ATOM 867 O O . ILE A 1 115 ? 6.000 -12.741 -8.853 1.00 92.31 115 ILE A O 1
ATOM 871 N N . ARG A 1 116 ? 7.582 -12.819 -10.417 1.00 94.81 116 ARG A N 1
ATOM 872 C CA . ARG A 1 116 ? 8.578 -13.411 -9.515 1.00 94.81 116 ARG A CA 1
ATOM 873 C C . ARG A 1 116 ? 9.092 -12.416 -8.466 1.00 94.81 116 ARG A C 1
ATOM 875 O O . ARG A 1 116 ? 9.518 -12.846 -7.399 1.00 94.81 116 ARG A O 1
ATOM 882 N N . ILE A 1 117 ? 9.133 -11.127 -8.796 1.00 92.38 117 ILE A N 1
ATOM 883 C CA . ILE A 1 117 ? 9.754 -10.083 -7.966 1.00 92.38 117 ILE A CA 1
ATOM 884 C C . ILE A 1 117 ? 8.772 -9.495 -6.940 1.00 92.38 117 ILE A C 1
ATOM 886 O O . ILE A 1 117 ? 9.220 -8.979 -5.916 1.00 92.38 117 ILE A O 1
ATOM 890 N N . GLN A 1 118 ? 7.461 -9.547 -7.197 1.00 86.94 118 GLN A N 1
ATOM 891 C CA . GLN A 1 118 ? 6.435 -8.849 -6.410 1.00 86.94 118 GLN A CA 1
ATOM 892 C C . GLN A 1 118 ? 5.362 -9.773 -5.832 1.00 86.94 118 GLN A C 1
ATOM 894 O O . GLN A 1 118 ? 5.016 -10.775 -6.495 1.00 86.94 118 GLN A O 1
#

Sequence (118 aa):
MTRREFLGDTTAGAVAGIAFVECGLAGGSGSAQAQTRRREVVVSGRRVKTVDVHAHCSVPEAMALMGRKVQPPTLLMSQPADRIRAMDEQGIDVEALSINPYWYKADRDVARDLIRIQ

Radius of gyration: 20.17 Å; chains: 1; bounding box: 51×42×46 Å

Foldseek 3Di:
DDPVVVPPPPPDDDPPDDDDDDPDDPDDDDDPDDPPQFDFDDDPNHTDAAEAADAEADDQVLQVLVVHGDPPPVNYCPCVVVVVVVCRNVNHRYYDYDYDPPCPPPDPVSVVVSVVRD